Protein AF-A0AAW2RK53-F1 (afdb_monomer_lite)

Structure (mmCIF, N/CA/C/O backbone):
data_AF-A0AAW2RK53-F1
#
_entry.id   AF-A0AAW2RK53-F1
#
loop_
_atom_site.group_PDB
_atom_site.id
_atom_site.type_symbol
_atom_site.label_atom_id
_atom_site.label_alt_id
_atom_site.label_comp_id
_atom_site.label_asym_id
_atom_site.label_entity_id
_atom_site.label_seq_id
_atom_site.pdbx_PDB_ins_code
_atom_site.Cartn_x
_atom_site.Cartn_y
_atom_site.Cartn_z
_atom_site.occupancy
_atom_site.B_iso_or_equiv
_atom_site.auth_seq_id
_atom_site.auth_comp_id
_atom_site.auth_asym_id
_atom_site.auth_atom_id
_atom_site.pdbx_PDB_model_num
ATOM 1 N N . GLY A 1 1 ? -61.671 26.291 13.155 1.00 42.09 1 GLY A N 1
ATOM 2 C CA . GLY A 1 1 ? -61.141 26.138 14.524 1.00 42.09 1 GLY A CA 1
ATOM 3 C C . GLY A 1 1 ? -59.633 26.068 14.452 1.00 42.09 1 GLY A C 1
ATOM 4 O O . GLY A 1 1 ? -59.129 25.212 13.744 1.00 42.09 1 GLY A O 1
ATOM 5 N N . TRP A 1 2 ? -58.938 27.010 15.090 1.00 51.59 2 TRP A N 1
ATOM 6 C CA . TRP A 1 2 ? -57.507 27.310 14.901 1.00 51.59 2 TRP A CA 1
ATOM 7 C C . TRP A 1 2 ? -56.628 26.794 16.053 1.00 51.59 2 TRP A C 1
ATOM 9 O O . TRP A 1 2 ? -55.735 27.483 16.529 1.00 51.59 2 TRP A O 1
ATOM 19 N N . TRP A 1 3 ? -56.890 25.576 16.524 1.00 52.44 3 TRP A N 1
ATOM 20 C CA . TRP A 1 3 ? -56.077 24.939 17.563 1.00 52.44 3 TRP A CA 1
ATOM 21 C C . TRP A 1 3 ? -55.826 23.475 17.199 1.00 52.44 3 TRP A C 1
ATOM 23 O O . TRP A 1 3 ? -56.279 22.560 17.877 1.00 52.44 3 TRP A O 1
ATOM 33 N N . THR A 1 4 ? -55.123 23.231 16.091 1.00 60.47 4 THR A N 1
ATOM 34 C CA . THR A 1 4 ? -54.398 21.963 15.932 1.00 60.47 4 THR A CA 1
ATOM 35 C C . THR A 1 4 ? -53.127 22.082 16.767 1.00 60.47 4 THR A C 1
ATOM 37 O O . THR A 1 4 ? -52.341 22.996 16.501 1.00 60.47 4 THR A O 1
ATOM 40 N N . PRO A 1 5 ? -52.896 21.236 17.784 1.00 59.59 5 PR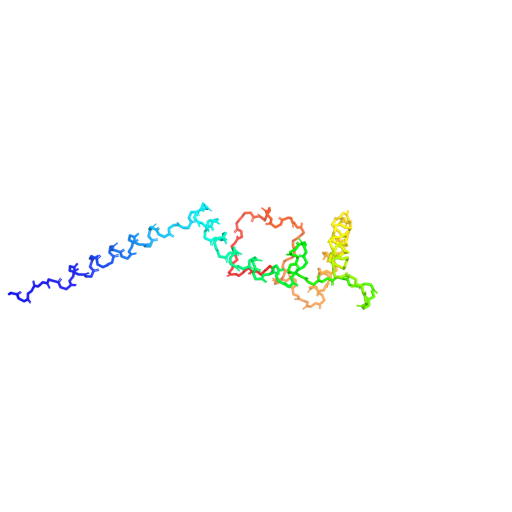O A N 1
ATOM 41 C CA . PRO A 1 5 ? -51.740 21.404 18.651 1.00 59.59 5 PRO A CA 1
ATOM 42 C C . PRO A 1 5 ? -50.466 21.277 17.810 1.00 59.59 5 PRO A C 1
ATOM 44 O O . PRO A 1 5 ? -50.245 20.244 17.181 1.00 59.59 5 PRO A O 1
ATOM 47 N N . LEU A 1 6 ? -49.607 22.299 17.828 1.00 54.66 6 LEU A N 1
ATOM 48 C CA . LEU A 1 6 ? -48.254 22.307 17.234 1.00 54.66 6 LEU A CA 1
ATOM 49 C C . LEU A 1 6 ? -47.388 21.097 17.657 1.00 54.66 6 LEU A C 1
ATOM 51 O O . LEU A 1 6 ? -46.389 20.762 17.021 1.00 54.66 6 LEU A O 1
ATOM 55 N N . LEU A 1 7 ? -47.792 20.408 18.724 1.00 53.62 7 LEU A N 1
ATOM 56 C CA . LEU A 1 7 ? -47.165 19.192 19.228 1.00 53.62 7 LEU A CA 1
ATOM 57 C C . LEU A 1 7 ? -47.516 17.943 18.395 1.00 53.62 7 LEU A C 1
ATOM 59 O O . LEU A 1 7 ? -46.714 17.020 18.312 1.00 53.62 7 LEU A O 1
ATOM 63 N N . TYR A 1 8 ? -48.669 17.906 17.718 1.00 52.47 8 TYR A N 1
ATOM 64 C CA . TYR A 1 8 ? -49.082 16.735 16.930 1.00 52.47 8 TYR A CA 1
ATOM 65 C C . TYR A 1 8 ? -48.273 16.586 15.636 1.00 52.47 8 TYR A C 1
ATOM 67 O O . TYR A 1 8 ? -47.880 15.481 15.264 1.00 52.47 8 TYR A O 1
ATOM 75 N N . THR A 1 9 ? -47.979 17.697 14.957 1.00 56.06 9 THR A N 1
ATOM 76 C CA . THR A 1 9 ? -47.199 17.685 13.710 1.00 56.06 9 THR A CA 1
ATOM 77 C C . THR A 1 9 ? -45.725 17.374 13.961 1.00 56.06 9 THR A C 1
ATOM 79 O O . THR A 1 9 ? -45.110 16.652 13.177 1.00 56.06 9 THR A O 1
ATOM 82 N N . SER A 1 10 ? -45.166 17.856 15.072 1.00 58.19 10 SER A N 1
ATOM 83 C CA . SER A 1 10 ? -43.768 17.624 15.450 1.00 58.19 10 SER A CA 1
ATOM 84 C C . SER A 1 10 ? -43.514 16.189 15.920 1.00 58.19 10 SER A C 1
ATOM 86 O O . SER A 1 10 ? -42.505 15.602 15.531 1.00 58.19 10 SER A O 1
ATOM 88 N N . ILE A 1 11 ? -44.445 15.576 16.659 1.00 63.97 11 ILE A N 1
ATOM 89 C CA . ILE A 1 11 ? -44.349 14.159 17.050 1.00 63.97 11 ILE A CA 1
ATOM 90 C C . ILE A 1 11 ? -44.450 13.249 15.821 1.00 63.97 11 ILE A C 1
ATOM 92 O O . ILE A 1 11 ? -43.613 12.365 15.653 1.00 63.97 11 ILE A O 1
ATOM 96 N N . LEU A 1 12 ? -45.408 13.490 14.918 1.00 68.50 12 LEU A N 1
ATOM 97 C CA . LEU A 1 12 ? -45.540 12.707 13.682 1.00 68.50 12 LEU A CA 1
ATOM 98 C C . LEU A 1 12 ? -44.313 12.849 12.774 1.00 68.50 12 LEU A C 1
ATOM 100 O O . LEU A 1 12 ? -43.841 11.858 12.215 1.00 68.50 12 LEU A O 1
ATOM 104 N N . ALA A 1 13 ? -43.765 14.061 12.648 1.00 67.56 13 ALA A N 1
ATOM 105 C CA . ALA A 1 13 ? -42.529 14.286 11.910 1.00 67.56 13 ALA A CA 1
ATOM 106 C C . ALA A 1 13 ? -41.351 13.544 12.559 1.00 67.56 13 ALA A C 1
ATOM 108 O O . ALA A 1 13 ? -40.639 12.821 11.865 1.00 67.56 13 ALA A O 1
ATOM 109 N N . SER A 1 14 ? -41.183 13.653 13.878 1.00 67.31 14 SER A N 1
ATOM 110 C CA . SER A 1 14 ? -40.116 12.980 14.627 1.00 67.31 14 SER A CA 1
ATOM 111 C C . SER A 1 14 ? -40.198 11.459 14.487 1.00 67.31 14 SER A C 1
ATOM 113 O O . SER A 1 14 ? -39.228 10.832 14.077 1.00 67.31 14 SER A O 1
ATOM 115 N N . VAL A 1 15 ? -41.383 10.868 14.669 1.00 78.50 15 VAL A N 1
ATOM 116 C CA . VAL A 1 15 ? -41.623 9.428 14.472 1.00 78.50 15 VAL A CA 1
ATOM 117 C C . VAL A 1 15 ? -41.320 9.006 13.033 1.00 78.50 15 VAL A C 1
ATOM 119 O O . VAL A 1 15 ? -40.663 7.989 12.820 1.00 78.50 15 VAL A O 1
ATOM 122 N N . LYS A 1 16 ? -41.717 9.803 12.032 1.00 77.50 16 LYS A N 1
ATOM 123 C CA . LYS A 1 16 ? -41.400 9.540 10.620 1.00 77.50 16 LYS A CA 1
ATOM 124 C C . LYS A 1 16 ? -39.890 9.580 10.352 1.00 77.50 16 LYS A C 1
ATOM 126 O O . LYS A 1 16 ? -39.382 8.725 9.629 1.00 77.50 16 LYS A O 1
ATOM 131 N N . TYR A 1 17 ? -39.165 10.541 10.927 1.00 66.00 17 TYR A N 1
ATOM 132 C CA . TYR A 1 17 ? -37.709 10.652 10.792 1.00 66.00 17 TYR A CA 1
ATOM 133 C C . TYR A 1 17 ? -36.968 9.547 11.552 1.00 66.00 17 TYR A C 1
ATOM 135 O O . TYR A 1 17 ? -36.040 8.965 10.996 1.00 66.00 17 TYR A O 1
ATOM 143 N N . SER A 1 18 ? -37.406 9.194 12.761 1.00 70.38 18 SER A N 1
ATOM 144 C CA . SER A 1 18 ? -36.866 8.080 13.544 1.00 70.38 18 SER A CA 1
ATOM 145 C C . SER A 1 18 ? -37.092 6.743 12.843 1.00 70.38 18 SER A C 1
ATOM 147 O O . SER A 1 18 ? -36.147 5.974 12.701 1.00 70.38 18 SER A O 1
ATOM 149 N N . LEU A 1 19 ? -38.290 6.488 12.307 1.00 73.81 19 LEU A N 1
ATOM 150 C CA . LEU A 1 19 ? -38.576 5.293 11.505 1.00 73.81 19 LEU A CA 1
ATOM 151 C C . LEU A 1 19 ? -37.728 5.253 10.232 1.00 73.81 19 LEU A C 1
ATOM 153 O O . LEU A 1 19 ? -37.136 4.223 9.935 1.00 73.81 19 LEU A O 1
ATOM 157 N N . LYS A 1 20 ? -37.589 6.374 9.513 1.00 66.69 20 LYS A N 1
ATOM 158 C CA . LYS A 1 20 ? -36.698 6.475 8.344 1.00 66.69 20 LYS A CA 1
ATOM 159 C C . LYS A 1 20 ? -35.232 6.212 8.709 1.00 66.69 20 LYS A C 1
ATOM 161 O O . LYS A 1 20 ? -34.502 5.633 7.911 1.00 66.69 20 LYS A O 1
ATOM 166 N N . HIS A 1 21 ? -34.797 6.631 9.896 1.00 64.19 21 HIS A N 1
ATOM 167 C CA . HIS A 1 21 ? -33.445 6.392 10.397 1.00 64.19 21 HIS A CA 1
ATOM 168 C C . HIS A 1 21 ? -33.232 4.929 10.815 1.00 64.19 21 HIS A C 1
ATOM 170 O O . HIS A 1 21 ? -32.162 4.377 10.581 1.00 64.19 21 HIS A O 1
ATOM 176 N N . ILE A 1 22 ? -34.256 4.281 11.379 1.00 64.88 22 ILE A N 1
ATOM 177 C CA . ILE A 1 22 ? -34.243 2.853 11.735 1.00 64.88 22 ILE A CA 1
ATOM 178 C C . ILE A 1 22 ? -34.311 1.975 10.474 1.00 64.88 22 ILE A C 1
ATOM 180 O O . ILE A 1 22 ? -33.648 0.946 10.410 1.00 64.88 22 ILE A O 1
ATOM 184 N N . LEU A 1 23 ? -35.039 2.409 9.441 1.00 61.62 23 LEU A N 1
ATOM 185 C CA . LEU A 1 23 ? -35.133 1.754 8.127 1.00 61.62 23 LEU A CA 1
ATOM 186 C C . LEU A 1 23 ? -33.889 1.968 7.245 1.00 61.62 23 LEU A C 1
ATOM 188 O O . LEU A 1 23 ? -33.752 1.319 6.215 1.00 61.62 23 LEU A O 1
ATOM 192 N N . ARG A 1 24 ? -32.957 2.841 7.650 1.00 60.53 24 ARG A N 1
ATOM 193 C CA . ARG A 1 24 ? -31.638 3.037 7.017 1.00 60.53 24 ARG A CA 1
ATOM 194 C C . ARG A 1 24 ? -30.579 2.073 7.560 1.00 60.53 24 ARG A C 1
ATOM 196 O O . ARG A 1 24 ? -29.402 2.420 7.653 1.00 60.53 24 ARG A O 1
ATOM 203 N N . GLN A 1 25 ? -30.969 0.860 7.937 1.00 57.91 25 GLN A N 1
ATOM 204 C CA . GLN A 1 25 ? -29.984 -0.163 8.267 1.00 57.91 25 GLN A CA 1
ATOM 205 C C . GLN A 1 25 ? -29.240 -0.560 6.996 1.00 57.91 25 GLN A C 1
ATOM 207 O O . GLN A 1 25 ? -29.814 -1.118 6.066 1.00 57.91 25 GLN A O 1
ATOM 212 N N . ASN A 1 26 ? -27.945 -0.254 6.963 1.00 57.94 26 ASN A N 1
ATOM 213 C CA . ASN A 1 26 ? -27.055 -0.641 5.880 1.00 57.94 26 ASN A CA 1
ATOM 214 C C . ASN A 1 26 ? -26.734 -2.134 6.044 1.00 57.94 26 ASN A C 1
ATOM 216 O O . ASN A 1 26 ? -25.701 -2.517 6.590 1.00 57.94 26 ASN A O 1
ATOM 220 N N . THR A 1 27 ? -27.697 -2.986 5.690 1.00 73.75 27 THR A N 1
ATOM 221 C CA . THR A 1 27 ? -27.515 -4.440 5.738 1.00 73.75 27 THR A CA 1
ATOM 222 C C . THR A 1 27 ? -26.377 -4.831 4.797 1.00 73.75 27 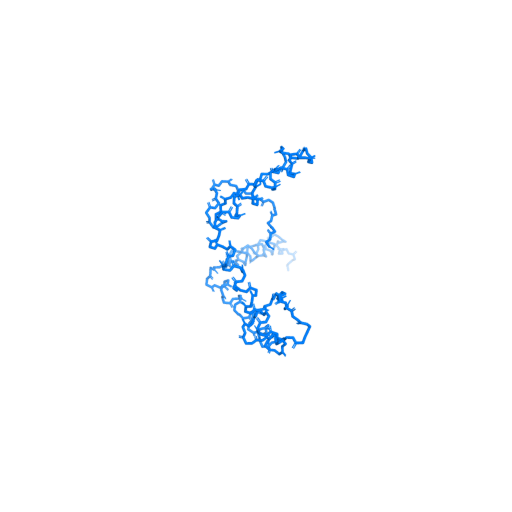THR A C 1
ATOM 224 O O . THR A 1 27 ? -26.176 -4.187 3.772 1.00 73.75 27 THR A O 1
ATOM 227 N N . LEU A 1 28 ? -25.617 -5.886 5.111 1.00 70.62 28 LEU A N 1
ATOM 228 C CA . LEU A 1 28 ? -24.479 -6.306 4.276 1.00 70.62 28 LEU A CA 1
ATOM 229 C C . LEU A 1 28 ? -24.879 -6.565 2.816 1.00 70.62 28 LEU A C 1
ATOM 231 O O . LEU A 1 28 ? -24.105 -6.278 1.907 1.00 70.62 28 LEU A O 1
ATOM 235 N N . THR A 1 29 ? -26.085 -7.086 2.592 1.00 74.69 29 THR A N 1
ATOM 236 C CA . THR A 1 29 ? -26.635 -7.334 1.256 1.00 74.69 29 THR A CA 1
ATOM 237 C C . THR A 1 29 ? -26.901 -6.027 0.513 1.00 74.69 29 THR A C 1
ATOM 239 O O . THR A 1 29 ? -26.475 -5.877 -0.626 1.00 74.69 29 THR A O 1
ATOM 242 N N . GLN A 1 30 ? -27.525 -5.048 1.172 1.00 72.44 30 GLN A N 1
ATOM 243 C CA . GLN A 1 30 ? -27.838 -3.751 0.570 1.00 72.44 30 GLN A CA 1
ATOM 244 C C . GLN A 1 30 ? -26.592 -2.874 0.404 1.00 72.44 30 GLN A C 1
ATOM 246 O O . GLN A 1 30 ? -26.463 -2.176 -0.593 1.00 72.44 30 GLN A O 1
ATOM 251 N N . ALA A 1 31 ? -25.629 -2.972 1.322 1.00 70.62 31 ALA A N 1
ATOM 252 C CA . ALA A 1 31 ? -24.313 -2.365 1.180 1.00 70.62 31 ALA A CA 1
ATOM 253 C C . ALA A 1 31 ? -23.567 -2.951 -0.026 1.00 70.62 31 ALA A C 1
ATOM 255 O O . ALA A 1 31 ? -23.038 -2.189 -0.824 1.00 70.62 31 ALA A O 1
ATOM 256 N N . ARG A 1 32 ? -23.575 -4.282 -0.208 1.00 70.25 32 ARG A N 1
ATOM 257 C CA . ARG A 1 32 ? -22.995 -4.943 -1.392 1.00 70.25 32 ARG A CA 1
ATOM 258 C C . ARG A 1 32 ? -23.633 -4.474 -2.695 1.00 70.25 32 ARG A C 1
ATOM 260 O O . ARG A 1 32 ? -22.905 -4.207 -3.640 1.00 70.25 32 ARG A O 1
ATOM 267 N N . GLN A 1 33 ? -24.956 -4.365 -2.721 1.00 68.31 33 GLN A N 1
ATOM 268 C CA . GLN A 1 33 ? -25.713 -3.975 -3.911 1.00 68.31 33 GLN A CA 1
ATOM 269 C C . GLN A 1 33 ? -25.525 -2.485 -4.249 1.00 68.31 33 GLN A C 1
ATOM 271 O O . GLN A 1 33 ? -25.268 -2.137 -5.394 1.00 68.31 33 GLN A O 1
ATOM 276 N N . ASN A 1 34 ? -25.514 -1.610 -3.237 1.00 68.06 34 ASN A N 1
ATOM 277 C CA . ASN A 1 34 ? -25.173 -0.193 -3.407 1.00 68.06 34 ASN A CA 1
ATOM 278 C C . ASN A 1 34 ? -23.718 0.004 -3.868 1.00 68.06 34 ASN A C 1
ATOM 280 O O . ASN A 1 34 ? -23.436 0.900 -4.657 1.00 68.06 34 ASN A O 1
ATOM 284 N N . ILE A 1 35 ? -22.787 -0.814 -3.360 1.00 64.44 35 ILE A N 1
ATOM 285 C CA . ILE A 1 35 ? -21.383 -0.825 -3.786 1.00 64.44 35 ILE A CA 1
ATOM 286 C C . ILE A 1 35 ? -21.299 -1.260 -5.254 1.00 64.44 35 ILE A C 1
ATOM 288 O O . ILE A 1 35 ? -20.693 -0.542 -6.040 1.00 64.44 35 ILE A O 1
ATOM 292 N N . SER A 1 36 ? -21.934 -2.368 -5.654 1.00 66.75 36 SER A N 1
ATOM 293 C CA . SER A 1 36 ? -21.862 -2.843 -7.044 1.00 66.75 36 SER A CA 1
ATOM 294 C C . SER A 1 36 ? -22.432 -1.830 -8.035 1.00 66.75 36 SER A C 1
ATOM 296 O O . SER A 1 36 ? -21.747 -1.485 -8.986 1.00 66.75 36 SER A O 1
ATOM 298 N N . GLU A 1 37 ? -23.612 -1.261 -7.768 1.00 61.41 37 GLU A N 1
ATOM 299 C CA . GLU A 1 37 ? -24.229 -0.271 -8.665 1.00 61.41 37 GLU A CA 1
ATOM 300 C C . GLU A 1 37 ? -23.393 1.016 -8.795 1.00 61.41 37 GLU A C 1
ATOM 302 O O . GLU A 1 37 ? -23.327 1.615 -9.868 1.00 61.41 37 GLU A O 1
ATOM 307 N N . HIS A 1 38 ? -22.718 1.442 -7.721 1.00 59.59 38 HIS A N 1
ATOM 308 C CA . HIS A 1 38 ? -21.839 2.613 -7.762 1.00 59.59 38 HIS A CA 1
ATOM 309 C C . HIS A 1 38 ? -20.539 2.347 -8.534 1.00 59.59 38 HIS A C 1
ATOM 311 O O . HIS A 1 38 ? -20.008 3.257 -9.174 1.00 59.59 38 HIS A O 1
ATOM 317 N N . TYR A 1 39 ? -20.036 1.109 -8.500 1.00 57.91 39 TYR A N 1
ATOM 318 C CA . TYR A 1 39 ? -18.827 0.732 -9.224 1.00 57.91 39 TYR A CA 1
ATOM 319 C C . TYR A 1 39 ? -19.087 0.275 -10.663 1.00 57.91 39 TYR A C 1
ATOM 321 O O . TYR A 1 39 ? -18.169 0.390 -11.468 1.00 57.91 39 TYR A O 1
ATOM 329 N N . ASP A 1 40 ? -20.292 -0.162 -11.030 1.00 61.00 40 ASP A N 1
ATOM 330 C CA . ASP A 1 40 ? -20.595 -0.605 -12.400 1.00 61.00 40 ASP A CA 1
ATOM 331 C C . ASP A 1 40 ? -20.412 0.531 -13.421 1.00 61.00 40 ASP A C 1
ATOM 333 O O . ASP A 1 40 ? -19.658 0.374 -14.381 1.00 61.00 40 ASP A O 1
ATOM 337 N N . LEU A 1 41 ? -20.963 1.725 -13.153 1.00 61.12 41 LEU A N 1
ATOM 338 C CA . LEU A 1 41 ? -20.710 2.921 -13.978 1.00 61.12 41 LEU A CA 1
ATOM 339 C C . LEU A 1 41 ? -19.223 3.316 -13.978 1.00 61.12 41 LEU A C 1
ATOM 341 O O . LEU A 1 41 ? -18.689 3.817 -14.967 1.00 61.12 41 LEU A O 1
ATOM 345 N N . SER A 1 42 ? -18.541 3.095 -12.855 1.00 67.94 42 SER A N 1
ATOM 346 C CA . SER A 1 42 ? -17.121 3.408 -12.731 1.00 67.94 42 SER A CA 1
ATOM 347 C C . SER A 1 42 ? -16.247 2.436 -13.531 1.00 67.94 42 SER A C 1
ATOM 349 O O . SER A 1 42 ? -15.273 2.864 -14.133 1.00 67.94 42 SER A O 1
ATOM 351 N N . ASN A 1 43 ? -16.604 1.151 -13.605 1.00 74.25 43 ASN A N 1
ATOM 352 C CA . ASN A 1 43 ? -15.821 0.116 -14.275 1.00 74.25 43 ASN A CA 1
ATOM 353 C C . ASN A 1 43 ? -15.818 0.301 -15.790 1.00 74.25 43 ASN A C 1
ATOM 355 O O . ASN A 1 43 ? -14.763 0.161 -16.403 1.00 74.25 43 ASN A O 1
ATOM 359 N N . GLU A 1 44 ? -16.957 0.668 -16.385 1.00 78.69 44 GLU A N 1
ATOM 360 C CA . GLU A 1 44 ? -17.005 1.023 -17.807 1.00 78.69 44 GLU A CA 1
ATOM 361 C C . GLU A 1 44 ? -16.070 2.199 -18.102 1.00 78.69 44 GLU A C 1
ATOM 363 O O . GLU A 1 44 ? -15.249 2.121 -19.014 1.00 78.69 44 GLU A O 1
ATOM 368 N N . LEU A 1 45 ? -16.107 3.244 -17.271 1.00 82.81 45 LEU A N 1
ATOM 369 C CA . LEU A 1 45 ? -15.194 4.379 -17.383 1.00 82.81 45 LEU A CA 1
ATOM 370 C C . LEU A 1 45 ? -13.722 3.957 -17.225 1.00 82.81 45 LEU A C 1
ATOM 372 O O . LEU A 1 45 ? -12.888 4.342 -18.041 1.00 82.81 45 LEU A O 1
ATOM 376 N N . PHE A 1 46 ? -13.397 3.170 -16.197 1.00 81.25 46 PHE A N 1
ATOM 377 C CA . PHE A 1 46 ? -12.037 2.703 -15.921 1.00 81.25 46 PHE A CA 1
ATOM 378 C C . PHE A 1 46 ? -11.494 1.819 -17.048 1.00 81.25 46 PHE A C 1
ATOM 380 O O . PHE A 1 46 ? -10.323 1.936 -17.400 1.00 81.25 46 PHE A O 1
ATOM 387 N N . SER A 1 47 ? -12.340 0.999 -17.674 1.00 84.62 47 SER A N 1
ATOM 388 C CA . SER A 1 47 ? -11.945 0.123 -18.783 1.00 84.62 47 SER A CA 1
ATOM 389 C C . SER A 1 47 ? -11.469 0.875 -20.032 1.00 84.62 47 SER A C 1
ATOM 391 O O . SER A 1 47 ? -10.752 0.309 -20.851 1.00 84.62 47 SER A O 1
ATOM 393 N N . LEU A 1 48 ? -11.817 2.161 -20.172 1.00 86.88 48 LEU A N 1
ATOM 394 C CA . LEU A 1 48 ? -11.367 2.992 -21.292 1.00 86.88 48 LEU A CA 1
ATOM 395 C C . LEU A 1 48 ? -9.877 3.350 -21.216 1.00 86.88 48 LEU A C 1
ATOM 397 O O . LEU A 1 48 ? -9.289 3.703 -22.237 1.00 86.88 48 LEU A O 1
ATOM 401 N N . PHE A 1 49 ? -9.277 3.320 -20.023 1.00 83.06 49 PHE A N 1
ATOM 402 C CA . PHE A 1 49 ? -7.899 3.780 -19.813 1.00 83.06 49 PHE A CA 1
ATOM 403 C C . PHE A 1 49 ? -7.035 2.865 -18.940 1.00 83.06 49 PHE A C 1
ATOM 405 O O . PHE A 1 49 ? -5.820 3.058 -18.887 1.00 83.06 49 PHE A O 1
ATOM 412 N N . LEU A 1 50 ? -7.622 1.888 -18.251 1.00 84.25 50 LEU A N 1
ATOM 413 C CA . LEU A 1 50 ? -6.884 0.811 -17.599 1.00 84.25 50 LEU A CA 1
ATOM 414 C C . LEU A 1 50 ? -6.676 -0.351 -18.569 1.00 84.25 50 LEU A C 1
ATOM 416 O O . LEU A 1 50 ? -7.422 -0.535 -19.528 1.00 84.25 50 LEU A O 1
ATOM 420 N N . ASP A 1 51 ? -5.641 -1.145 -18.315 1.00 83.88 51 ASP A N 1
ATOM 421 C CA . ASP A 1 51 ? -5.432 -2.396 -19.030 1.00 83.88 51 ASP A CA 1
ATOM 422 C C . ASP A 1 51 ? -6.424 -3.477 -18.565 1.00 83.88 51 ASP A C 1
ATOM 424 O O . ASP A 1 51 ? -7.156 -3.305 -17.592 1.00 83.88 51 ASP A O 1
ATOM 428 N N . GLU A 1 52 ? -6.400 -4.639 -19.223 1.00 83.12 52 GLU A N 1
ATOM 429 C CA . GLU A 1 52 ? -7.265 -5.788 -18.908 1.00 83.12 52 GLU A CA 1
ATOM 430 C C . GLU A 1 52 ? -7.214 -6.231 -17.436 1.00 83.12 52 GLU A C 1
ATOM 432 O O . GLU A 1 52 ? -8.152 -6.861 -16.951 1.00 83.12 52 GLU A O 1
ATOM 437 N N . THR A 1 53 ? -6.128 -5.934 -16.710 1.00 81.12 53 THR A N 1
ATOM 438 C CA . THR A 1 53 ? -6.031 -6.271 -15.283 1.00 81.12 53 THR A CA 1
ATOM 439 C C . THR A 1 53 ? -6.896 -5.379 -14.390 1.00 81.12 53 THR A C 1
ATOM 441 O O . THR A 1 53 ? -7.056 -5.695 -13.212 1.00 81.12 53 THR A O 1
ATOM 444 N N . MET A 1 54 ? -7.442 -4.273 -14.919 1.00 83.94 54 MET A N 1
ATOM 445 C CA . MET A 1 54 ? -8.195 -3.252 -14.178 1.00 83.94 54 MET A CA 1
ATOM 446 C C . MET A 1 54 ? -7.429 -2.722 -12.954 1.00 83.94 54 MET A C 1
ATOM 448 O O . MET A 1 54 ? -8.015 -2.305 -11.951 1.00 83.94 54 MET A O 1
ATOM 452 N N . THR A 1 55 ? -6.092 -2.736 -13.013 1.00 81.88 55 THR A N 1
ATOM 453 C CA . THR A 1 55 ? -5.246 -2.333 -11.888 1.00 81.88 55 THR A CA 1
ATOM 454 C C . THR A 1 55 ? -5.211 -0.814 -11.782 1.00 81.88 55 THR A C 1
ATOM 456 O O . THR A 1 55 ? -4.403 -0.140 -12.423 1.00 81.88 55 THR A O 1
ATOM 459 N N . TYR A 1 56 ? -6.052 -0.257 -10.911 1.00 85.88 56 TYR A N 1
ATOM 460 C CA . TYR A 1 56 ? -6.053 1.176 -10.617 1.00 85.88 56 TYR A CA 1
ATOM 461 C C . TYR A 1 56 ? -4.966 1.553 -9.599 1.00 85.88 56 TYR A C 1
ATOM 463 O O . TYR A 1 56 ? -5.219 1.926 -8.454 1.00 85.88 56 TYR A O 1
ATOM 471 N N . SER A 1 57 ? -3.709 1.381 -10.000 1.00 85.56 57 SER A N 1
ATOM 472 C CA . SER A 1 57 ? -2.540 1.733 -9.199 1.00 85.56 57 SER A CA 1
ATOM 473 C C . SER A 1 57 ? -1.317 1.947 -10.093 1.00 85.56 57 SER A C 1
ATOM 475 O O . SER A 1 57 ? -1.326 1.573 -11.264 1.0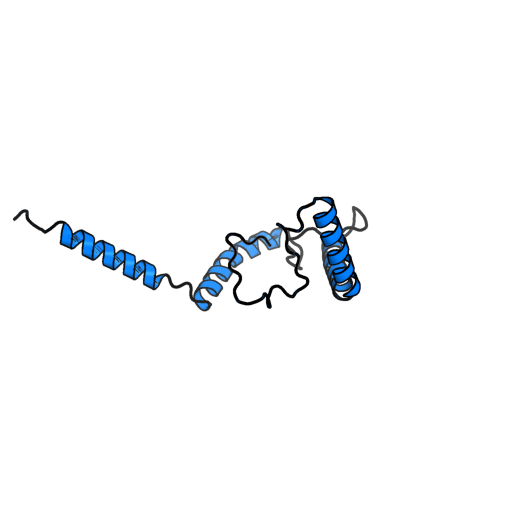0 85.56 57 SER A O 1
ATOM 477 N N . CYS A 1 58 ? -0.245 2.531 -9.549 1.00 89.12 58 CYS A N 1
ATOM 478 C CA . CYS A 1 58 ? 0.989 2.754 -10.308 1.00 89.12 58 CYS A CA 1
ATOM 479 C C . CYS A 1 58 ? 1.578 1.435 -10.832 1.00 89.12 58 CYS A C 1
ATOM 481 O O . CYS A 1 58 ? 1.601 0.454 -10.092 1.00 89.12 58 CYS A O 1
ATOM 483 N N . ALA A 1 59 ? 2.092 1.420 -12.059 1.00 90.56 59 ALA A N 1
ATOM 484 C CA . ALA A 1 59 ? 2.863 0.302 -12.598 1.00 90.56 59 ALA A CA 1
ATOM 485 C C . ALA A 1 59 ? 4.358 0.452 -12.252 1.00 90.56 59 ALA A C 1
ATOM 487 O O . ALA A 1 59 ? 4.813 1.540 -11.891 1.00 90.56 59 ALA A O 1
ATOM 488 N N . ILE A 1 60 ? 5.140 -0.627 -12.363 1.00 93.12 60 ILE A N 1
ATOM 489 C CA . ILE A 1 60 ? 6.605 -0.577 -12.208 1.00 93.12 60 ILE A CA 1
ATOM 490 C C . ILE A 1 60 ? 7.222 -0.833 -13.578 1.00 93.12 60 ILE A C 1
ATOM 492 O O . ILE A 1 60 ? 7.170 -1.968 -14.035 1.00 93.12 60 ILE A O 1
ATOM 496 N N . PHE A 1 61 ? 7.819 0.178 -14.212 1.00 93.88 61 PHE A N 1
ATOM 497 C CA . PHE A 1 61 ? 8.466 0.072 -15.528 1.00 93.88 61 PHE A CA 1
ATOM 498 C C . PHE A 1 61 ? 9.961 -0.249 -15.396 1.00 93.88 61 PHE A C 1
ATOM 500 O O . PHE A 1 61 ? 10.636 0.318 -14.539 1.00 93.88 61 PHE A O 1
ATOM 507 N N . GLN A 1 62 ? 10.489 -1.141 -16.241 1.00 93.50 62 GLN A N 1
ATOM 508 C CA . GLN A 1 62 ? 11.944 -1.356 -16.350 1.00 93.50 62 GLN A CA 1
ATOM 509 C C . GLN A 1 62 ? 12.585 -0.438 -17.390 1.00 93.50 62 GLN A C 1
ATOM 511 O O . GLN A 1 62 ? 13.719 -0.001 -17.212 1.00 93.50 62 GLN A O 1
ATOM 516 N N . THR A 1 63 ? 11.851 -0.139 -18.457 1.00 94.62 63 THR A N 1
ATOM 517 C CA . THR A 1 63 ? 12.254 0.778 -19.524 1.00 94.62 63 THR A CA 1
ATOM 518 C C . THR A 1 63 ? 11.085 1.706 -19.861 1.00 94.62 63 THR A C 1
ATOM 520 O O . THR A 1 63 ? 9.938 1.287 -19.692 1.00 94.62 63 THR A O 1
ATOM 523 N N . PRO A 1 64 ? 11.336 2.934 -20.351 1.00 90.88 64 PRO A N 1
ATOM 524 C CA . PRO A 1 64 ? 10.270 3.882 -20.689 1.00 90.88 64 PRO A CA 1
ATOM 525 C C . PRO A 1 64 ? 9.280 3.362 -21.740 1.00 90.88 64 PRO A C 1
ATOM 527 O O . PRO A 1 64 ? 8.090 3.625 -21.629 1.00 90.88 64 PRO A O 1
ATOM 530 N N . ASP A 1 65 ? 9.761 2.580 -22.710 1.00 92.81 65 ASP A N 1
ATOM 531 C CA . ASP A 1 65 ? 8.961 2.092 -23.847 1.00 92.81 65 ASP A CA 1
ATOM 532 C C . ASP A 1 65 ? 8.303 0.726 -23.594 1.00 92.81 65 ASP A C 1
ATOM 534 O O . ASP A 1 65 ? 7.937 0.004 -24.521 1.00 92.81 65 ASP A O 1
ATOM 538 N N . GLU A 1 66 ? 8.219 0.305 -22.334 1.00 94.25 66 GLU A N 1
ATOM 539 C CA . GLU A 1 66 ? 7.645 -0.989 -21.999 1.00 94.25 66 GLU A CA 1
ATOM 540 C C . GLU A 1 66 ? 6.113 -0.978 -22.002 1.00 94.25 66 GLU A C 1
ATOM 542 O O . GLU A 1 66 ? 5.476 -0.033 -21.543 1.00 94.25 66 GLU A O 1
ATOM 547 N N . ASP A 1 67 ? 5.530 -2.091 -22.451 1.00 92.69 67 ASP A N 1
ATOM 548 C CA . ASP A 1 67 ? 4.094 -2.338 -22.392 1.00 92.69 67 ASP A CA 1
ATOM 549 C C . ASP A 1 67 ? 3.519 -2.168 -20.970 1.00 92.69 67 ASP A C 1
ATOM 551 O O . ASP A 1 67 ? 4.025 -2.719 -19.983 1.00 92.69 67 ASP A O 1
ATOM 555 N N . PHE A 1 68 ? 2.418 -1.419 -20.874 1.00 89.81 68 PHE A N 1
ATOM 556 C CA . PHE A 1 68 ? 1.802 -1.051 -19.600 1.00 89.81 68 PHE A CA 1
ATOM 557 C C . PHE A 1 68 ? 1.296 -2.270 -18.819 1.00 89.81 68 PHE A C 1
ATOM 559 O O . PHE A 1 68 ? 1.536 -2.369 -17.613 1.00 89.81 68 PHE A O 1
ATOM 566 N N . LYS A 1 69 ? 0.676 -3.244 -19.499 1.00 90.00 69 LYS A N 1
ATOM 567 C CA . LYS A 1 69 ? 0.192 -4.487 -18.874 1.00 90.00 69 LYS A CA 1
ATOM 568 C C . LYS A 1 69 ? 1.354 -5.273 -18.274 1.00 90.00 69 LYS A C 1
ATOM 570 O O . LYS A 1 69 ? 1.282 -5.732 -17.132 1.00 90.00 69 LYS A O 1
ATOM 575 N N . LYS A 1 70 ? 2.477 -5.369 -18.988 1.00 92.38 70 LYS A N 1
ATOM 576 C CA . LYS A 1 70 ? 3.701 -5.991 -18.465 1.00 92.38 70 LYS A CA 1
ATOM 577 C C . LYS A 1 70 ? 4.249 -5.260 -17.231 1.00 92.38 70 LYS A C 1
ATOM 579 O O . LYS A 1 70 ? 4.654 -5.913 -16.265 1.00 92.38 70 LYS A O 1
ATOM 584 N N . ALA A 1 71 ? 4.218 -3.928 -17.217 1.00 93.31 71 ALA A N 1
ATOM 585 C CA . ALA A 1 71 ? 4.624 -3.129 -16.059 1.00 93.31 71 ALA A CA 1
ATOM 586 C C . ALA A 1 71 ? 3.694 -3.316 -14.839 1.00 93.31 71 ALA A C 1
ATOM 588 O O . ALA A 1 71 ? 4.173 -3.356 -13.698 1.00 93.31 71 ALA A O 1
ATOM 589 N N . GLN A 1 72 ? 2.384 -3.487 -15.055 1.00 91.31 72 GLN A N 1
ATOM 590 C CA . GLN A 1 72 ? 1.422 -3.814 -13.993 1.00 91.31 72 GLN A CA 1
ATOM 591 C C . GLN A 1 72 ? 1.654 -5.219 -13.426 1.00 91.31 72 GLN A C 1
ATOM 593 O O . GLN A 1 72 ? 1.763 -5.397 -12.210 1.00 91.31 72 GLN A O 1
ATOM 598 N N . LEU A 1 73 ? 1.840 -6.222 -14.289 1.00 91.19 73 LEU A N 1
ATOM 599 C CA . LEU A 1 73 ? 2.146 -7.590 -13.860 1.00 91.19 73 LEU A CA 1
ATOM 600 C C . LEU A 1 73 ? 3.444 -7.658 -13.050 1.00 91.19 73 LEU A C 1
ATOM 602 O O . LEU A 1 73 ? 3.505 -8.344 -12.028 1.00 91.19 73 LEU A O 1
ATOM 606 N N . ARG A 1 74 ? 4.472 -6.891 -13.434 1.00 93.88 74 ARG A N 1
ATOM 607 C CA . ARG A 1 74 ? 5.716 -6.799 -12.655 1.00 93.88 74 ARG A CA 1
ATOM 608 C C . ARG A 1 74 ? 5.469 -6.315 -11.234 1.00 93.88 74 ARG A C 1
ATOM 610 O O . ARG A 1 74 ? 6.075 -6.844 -10.300 1.00 93.88 74 ARG A O 1
ATOM 617 N N . LYS A 1 75 ? 4.605 -5.316 -11.050 1.00 91.06 75 LYS A N 1
ATOM 618 C CA . LYS A 1 75 ? 4.240 -4.858 -9.709 1.00 91.06 75 LYS A CA 1
ATOM 619 C C . LYS A 1 75 ? 3.623 -5.986 -8.895 1.00 91.06 75 LYS A C 1
ATOM 621 O O . LYS A 1 75 ? 4.048 -6.193 -7.761 1.00 91.06 75 LYS A O 1
ATOM 626 N N . ILE A 1 76 ? 2.682 -6.726 -9.477 1.00 88.12 76 ILE A N 1
ATOM 627 C CA . ILE A 1 76 ? 2.033 -7.861 -8.812 1.00 88.12 76 ILE A CA 1
ATOM 628 C C . ILE A 1 76 ? 3.079 -8.903 -8.400 1.00 88.12 76 ILE A C 1
ATOM 630 O O . ILE A 1 76 ? 3.145 -9.259 -7.225 1.00 88.12 76 ILE A O 1
ATOM 634 N N . HIS A 1 77 ? 3.960 -9.317 -9.315 1.00 88.75 77 HIS A N 1
ATOM 635 C CA . HIS A 1 77 ? 5.048 -10.252 -9.004 1.00 88.75 77 HIS A CA 1
ATOM 636 C C . HIS A 1 77 ? 5.968 -9.730 -7.897 1.00 88.75 77 HIS A C 1
ATOM 638 O O . HIS A 1 77 ? 6.256 -10.446 -6.943 1.00 88.75 77 HIS A O 1
ATOM 644 N N . THR A 1 78 ? 6.348 -8.453 -7.952 1.00 87.38 78 THR A N 1
ATOM 645 C CA . THR A 1 78 ? 7.189 -7.825 -6.923 1.00 87.38 78 THR A CA 1
ATOM 646 C C . THR A 1 78 ? 6.515 -7.848 -5.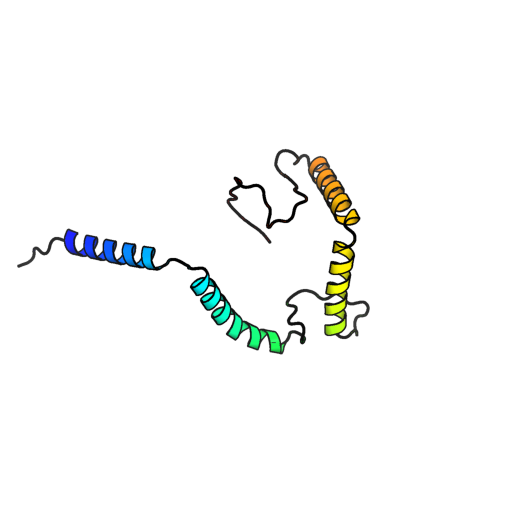550 1.00 87.38 78 THR A C 1
ATOM 648 O O . THR A 1 78 ? 7.184 -8.042 -4.535 1.00 87.38 78 THR A O 1
ATOM 651 N N . LEU A 1 79 ? 5.198 -7.628 -5.492 1.00 86.25 79 LEU A N 1
ATOM 652 C CA . LEU A 1 79 ? 4.429 -7.696 -4.249 1.00 86.25 79 LEU A CA 1
ATOM 653 C C . LEU A 1 79 ? 4.349 -9.130 -3.722 1.00 86.25 79 LEU A C 1
ATOM 655 O O . LEU A 1 79 ? 4.601 -9.341 -2.539 1.00 86.25 79 LEU A O 1
ATOM 659 N N . ILE A 1 80 ? 4.079 -10.107 -4.589 1.00 85.62 80 ILE A N 1
ATOM 660 C CA . ILE A 1 80 ? 4.067 -11.533 -4.232 1.00 85.62 80 ILE A CA 1
ATOM 661 C C . ILE A 1 80 ? 5.432 -11.953 -3.666 1.00 85.62 80 ILE A C 1
ATOM 663 O O . ILE A 1 80 ? 5.503 -12.519 -2.576 1.00 85.62 80 ILE A O 1
ATOM 667 N N . ASP A 1 81 ? 6.525 -11.586 -4.335 1.00 84.38 81 ASP A N 1
ATOM 668 C CA . ASP A 1 81 ? 7.889 -11.883 -3.887 1.00 84.38 81 ASP A CA 1
ATOM 669 C C . ASP A 1 81 ? 8.250 -11.179 -2.574 1.00 84.38 81 ASP A C 1
ATOM 671 O O . ASP A 1 81 ? 9.039 -11.690 -1.775 1.00 84.38 81 ASP A O 1
ATOM 675 N N . LYS A 1 82 ? 7.705 -9.982 -2.326 1.00 79.81 82 LYS A N 1
ATOM 676 C CA . LYS A 1 82 ? 7.853 -9.290 -1.036 1.00 79.81 82 LYS A CA 1
ATOM 677 C C . LYS A 1 82 ? 7.090 -10.008 0.076 1.00 79.81 82 LYS A C 1
ATOM 679 O O . LYS A 1 82 ? 7.640 -10.162 1.161 1.00 79.81 82 LYS A O 1
ATOM 684 N N . ILE A 1 83 ? 5.870 -10.470 -0.195 1.00 77.25 83 ILE A N 1
ATOM 685 C CA . ILE A 1 83 ? 5.029 -11.177 0.780 1.00 77.25 83 ILE A CA 1
ATOM 686 C C . ILE A 1 83 ? 5.647 -12.530 1.150 1.00 77.25 83 ILE A C 1
ATOM 688 O O . ILE A 1 83 ? 5.768 -12.838 2.333 1.00 77.25 83 ILE A O 1
ATOM 692 N N . HIS A 1 84 ? 6.102 -13.312 0.165 1.00 74.50 84 HIS A N 1
ATOM 693 C CA . HIS A 1 84 ? 6.752 -14.604 0.419 1.00 74.50 84 HIS A CA 1
ATOM 694 C C . HIS A 1 84 ? 8.044 -14.466 1.232 1.00 74.50 84 HIS A C 1
ATOM 696 O O . HIS A 1 84 ? 8.381 -15.339 2.033 1.00 74.50 84 HIS A O 1
ATOM 702 N N . ARG A 1 85 ? 8.748 -13.338 1.099 1.00 68.75 85 ARG A N 1
ATOM 703 C CA . ARG A 1 85 ? 9.873 -12.984 1.967 1.00 68.75 85 ARG A CA 1
ATOM 704 C C . ARG A 1 85 ? 9.361 -12.429 3.296 1.00 68.75 85 ARG A C 1
ATOM 706 O O . ARG A 1 85 ? 9.579 -11.261 3.615 1.00 68.75 85 ARG A O 1
ATOM 713 N N . HIS A 1 86 ? 8.761 -13.296 4.113 1.00 61.56 86 HIS A N 1
ATOM 714 C CA . HIS A 1 86 ? 8.359 -13.006 5.499 1.00 61.56 86 HIS A CA 1
ATOM 715 C C . HIS A 1 86 ? 9.489 -12.395 6.353 1.00 61.56 86 HIS A C 1
ATOM 717 O O . HIS A 1 86 ? 9.212 -11.674 7.311 1.00 61.56 86 HIS A O 1
ATOM 723 N N . HIS A 1 87 ? 10.756 -12.632 5.989 1.00 60.56 87 HIS A N 1
ATOM 724 C CA . HIS A 1 87 ? 11.925 -11.992 6.601 1.00 60.56 87 HIS A CA 1
ATOM 725 C C . HIS A 1 87 ? 11.874 -10.456 6.497 1.00 60.56 87 HIS A C 1
ATOM 727 O O . HIS A 1 87 ? 12.171 -9.753 7.460 1.00 60.56 87 HIS A O 1
ATOM 733 N N . SER A 1 88 ? 11.396 -9.934 5.362 1.00 69.19 88 SER A N 1
ATOM 734 C CA . SER A 1 88 ? 11.397 -8.495 5.077 1.00 69.19 88 SER A CA 1
ATOM 735 C C . SER A 1 88 ? 10.421 -7.694 5.941 1.00 69.19 88 SER A C 1
ATOM 737 O O . SER A 1 88 ? 10.672 -6.529 6.224 1.00 69.19 88 SER A O 1
ATOM 739 N N . LEU A 1 89 ? 9.330 -8.304 6.413 1.00 79.38 89 LEU A N 1
ATOM 740 C CA . LEU A 1 89 ? 8.347 -7.614 7.254 1.00 79.38 89 LEU A CA 1
ATOM 741 C C . LEU A 1 89 ? 8.865 -7.385 8.680 1.00 79.38 89 LEU A C 1
ATOM 743 O O . LEU A 1 89 ? 8.576 -6.353 9.281 1.00 79.38 89 LEU A O 1
ATOM 747 N N . ARG A 1 90 ? 9.663 -8.322 9.210 1.00 82.19 90 ARG A N 1
ATOM 748 C CA . ARG A 1 90 ? 10.331 -8.155 10.510 1.00 82.19 90 ARG A CA 1
ATOM 749 C C . ARG A 1 90 ? 11.411 -7.078 10.440 1.00 82.19 90 ARG A C 1
ATOM 751 O O . ARG A 1 90 ? 11.488 -6.249 11.338 1.00 82.19 90 ARG A O 1
ATOM 758 N N . GLU A 1 91 ? 12.184 -7.048 9.357 1.00 85.88 91 GLU A N 1
ATOM 759 C CA . GLU A 1 91 ? 13.173 -5.989 9.108 1.00 85.88 91 GLU A CA 1
ATOM 760 C C . GLU A 1 91 ? 12.510 -4.613 8.952 1.00 85.88 91 GLU A C 1
ATOM 762 O O . GLU A 1 91 ? 12.998 -3.627 9.498 1.00 85.88 91 GLU A O 1
ATOM 767 N N . GLN A 1 92 ? 11.371 -4.538 8.253 1.00 83.31 92 GLN A N 1
ATOM 768 C CA . GLN A 1 92 ? 10.589 -3.304 8.126 1.00 83.31 92 GLN A CA 1
ATOM 769 C C . GLN A 1 92 ? 10.054 -2.820 9.473 1.00 83.31 92 GLN A C 1
ATOM 771 O O . GLN A 1 92 ? 10.145 -1.625 9.754 1.00 83.31 92 GLN A O 1
ATOM 776 N N . LEU A 1 93 ? 9.537 -3.728 10.311 1.00 89.50 93 LEU A N 1
ATOM 777 C CA . LEU A 1 93 ? 9.120 -3.386 11.670 1.00 89.50 93 LEU A CA 1
ATOM 778 C C . LEU A 1 93 ? 10.304 -2.826 12.464 1.00 89.50 93 LEU A C 1
ATOM 780 O O . LEU A 1 93 ? 10.197 -1.732 13.005 1.00 89.50 93 LEU A O 1
ATOM 784 N N . GLN A 1 94 ? 11.443 -3.522 12.464 1.00 91.19 94 GLN A N 1
ATOM 785 C CA . GLN A 1 94 ? 12.631 -3.102 13.207 1.00 91.19 94 GLN A CA 1
ATOM 786 C C . GLN A 1 94 ? 13.156 -1.736 12.737 1.00 91.19 94 GLN A C 1
ATOM 788 O O . GLN A 1 94 ? 13.513 -0.885 13.552 1.00 91.19 94 GLN A O 1
ATOM 793 N N . TYR A 1 95 ? 13.172 -1.494 11.424 1.00 90.69 95 TYR A N 1
ATOM 794 C CA . TYR A 1 95 ? 13.538 -0.197 10.857 1.00 90.69 95 TYR A CA 1
ATOM 795 C C . TYR A 1 95 ? 12.570 0.912 11.293 1.00 90.69 95 TYR A C 1
ATOM 797 O O . TYR A 1 95 ? 13.002 2.001 11.678 1.00 90.69 95 TYR A O 1
ATOM 805 N N . ALA A 1 96 ? 11.263 0.644 11.257 1.00 91.69 96 ALA A N 1
ATOM 806 C CA . ALA A 1 96 ? 10.246 1.604 11.666 1.00 91.69 96 ALA A CA 1
ATOM 807 C C . ALA A 1 96 ? 10.311 1.903 13.175 1.00 91.69 96 ALA A C 1
ATOM 809 O O . ALA A 1 96 ? 10.271 3.070 13.559 1.00 91.69 96 ALA A O 1
ATOM 810 N N . GLU A 1 97 ? 10.494 0.888 14.023 1.00 95.00 97 GLU A N 1
ATOM 811 C CA . GLU A 1 97 ? 10.702 1.044 15.471 1.00 95.00 97 GLU A CA 1
ATOM 812 C C . GLU A 1 97 ? 11.925 1.915 15.769 1.00 95.00 97 GLU A C 1
ATOM 814 O O . GLU A 1 97 ? 11.857 2.840 16.581 1.00 95.00 97 GLU A O 1
ATOM 819 N N . GLN A 1 98 ? 13.031 1.675 15.059 1.00 94.94 98 GLN A N 1
ATOM 820 C CA . GLN A 1 98 ? 14.238 2.483 15.182 1.00 94.94 98 GLN A CA 1
ATOM 821 C C . GLN A 1 98 ? 13.974 3.948 14.806 1.00 94.94 98 GLN A C 1
ATOM 823 O O . GLN A 1 98 ? 14.389 4.848 15.533 1.00 94.94 98 GLN A O 1
ATOM 828 N N . LYS A 1 99 ? 13.232 4.209 13.723 1.00 96.00 99 LYS A N 1
ATOM 829 C CA . LYS A 1 99 ? 12.869 5.575 13.307 1.00 96.00 99 LYS A CA 1
ATOM 830 C C . LYS A 1 99 ? 11.963 6.282 14.310 1.00 96.00 99 LYS A C 1
ATOM 832 O O . LYS A 1 99 ? 12.172 7.459 14.592 1.00 96.00 99 LYS A O 1
ATOM 837 N N . VAL A 1 100 ? 10.991 5.569 14.875 1.00 96.31 100 VAL A N 1
ATOM 838 C CA . VAL A 1 100 ? 10.117 6.094 15.935 1.00 96.31 100 VAL A CA 1
ATOM 839 C C . VAL A 1 100 ? 10.935 6.468 17.172 1.00 96.31 100 VAL A C 1
ATOM 841 O O . VAL A 1 100 ? 10.725 7.540 17.740 1.00 96.31 100 VAL A O 1
ATOM 844 N N . LYS A 1 101 ? 11.905 5.629 17.554 1.00 96.06 101 LYS A N 1
ATOM 845 C CA . LYS A 1 101 ? 12.808 5.884 18.683 1.00 96.06 101 LYS A CA 1
ATOM 846 C C . LYS A 1 101 ? 13.747 7.063 18.429 1.00 96.06 101 LYS A C 1
ATOM 848 O O . LYS A 1 101 ? 13.916 7.898 19.309 1.00 96.06 101 LYS A O 1
ATOM 853 N N . GLU A 1 102 ? 14.332 7.159 17.235 1.00 96.06 102 GLU A N 1
ATOM 854 C CA . GLU A 1 102 ? 15.164 8.301 16.820 1.00 96.06 102 GLU A CA 1
ATOM 855 C C . GLU A 1 102 ? 14.389 9.624 16.868 1.00 96.06 102 GLU A C 1
ATOM 857 O O . GLU A 1 102 ? 14.953 10.655 17.224 1.00 96.06 102 GLU A O 1
ATOM 862 N N . ALA A 1 103 ? 13.091 9.589 16.558 1.00 96.44 103 ALA A N 1
ATOM 863 C CA . ALA A 1 103 ? 12.201 10.741 16.655 1.00 96.44 103 ALA A CA 1
ATOM 864 C C . ALA A 1 103 ? 11.681 11.015 18.083 1.00 96.44 103 ALA A C 1
ATOM 866 O O . ALA A 1 103 ? 11.018 12.029 18.295 1.00 96.44 103 ALA A O 1
ATOM 867 N N . GLY A 1 104 ? 11.941 10.131 19.056 1.00 96.81 104 GLY A N 1
ATOM 868 C CA . GLY A 1 104 ? 11.435 10.248 20.428 1.00 96.81 104 GLY A CA 1
ATOM 869 C C . GLY A 1 104 ? 9.918 10.057 20.562 1.00 96.81 104 GLY A C 1
ATOM 870 O O . GLY A 1 104 ? 9.318 10.563 21.507 1.00 96.81 104 GLY A O 1
ATOM 871 N N . LEU A 1 105 ? 9.279 9.368 19.610 1.00 97.31 105 LEU A N 1
ATOM 872 C CA . LEU A 1 105 ? 7.819 9.216 19.522 1.00 97.31 105 LEU A CA 1
ATOM 873 C C . LEU A 1 105 ? 7.312 7.850 20.008 1.00 97.31 105 LEU A C 1
ATOM 875 O O . LEU A 1 105 ? 6.159 7.499 19.755 1.00 97.31 105 LEU A O 1
ATOM 879 N N . GLN A 1 106 ? 8.145 7.074 20.706 1.00 95.56 106 GLN A N 1
ATOM 880 C CA . GLN A 1 106 ? 7.800 5.717 21.152 1.00 95.56 106 GLN A CA 1
ATOM 881 C C . GLN A 1 106 ? 6.553 5.648 22.050 1.00 95.56 106 GLN A C 1
ATOM 883 O O . GLN A 1 106 ? 5.872 4.629 22.056 1.00 95.56 106 GLN A O 1
ATOM 888 N N . ASP A 1 107 ? 6.219 6.734 22.754 1.00 96.06 107 ASP A N 1
ATOM 889 C CA . ASP A 1 107 ? 5.043 6.804 23.633 1.00 96.06 107 ASP A CA 1
ATOM 890 C C . ASP A 1 107 ? 3.753 7.197 22.884 1.00 96.06 107 ASP A C 1
ATOM 892 O O . ASP A 1 107 ? 2.661 7.142 23.448 1.00 96.06 107 ASP A O 1
ATOM 896 N N . GLN A 1 108 ? 3.865 7.604 21.613 1.00 95.06 108 GLN A N 1
ATOM 897 C CA . GLN A 1 108 ? 2.749 8.068 20.775 1.00 95.06 108 GLN A CA 1
ATOM 898 C C . GLN A 1 108 ? 2.467 7.153 19.575 1.00 95.06 108 GLN A C 1
ATOM 900 O O . GLN A 1 108 ? 1.368 7.192 19.024 1.00 95.06 108 GLN A O 1
ATOM 905 N N . ILE A 1 109 ? 3.442 6.344 19.147 1.00 94.56 109 ILE A N 1
ATOM 906 C CA . ILE A 1 109 ? 3.335 5.495 17.957 1.00 94.56 109 ILE A CA 1
ATOM 907 C C . ILE A 1 109 ? 3.495 4.028 18.353 1.00 94.56 109 ILE A C 1
ATOM 909 O O . ILE A 1 109 ? 4.573 3.593 18.749 1.00 94.56 109 ILE A O 1
ATOM 913 N N . GLN A 1 110 ? 2.427 3.250 18.169 1.00 91.56 110 GLN A N 1
ATOM 914 C CA . GLN A 1 110 ? 2.444 1.796 18.309 1.00 91.56 110 GLN A CA 1
ATOM 915 C C . GLN A 1 110 ? 2.474 1.136 16.928 1.00 91.56 110 GLN A C 1
ATOM 917 O O . GLN A 1 110 ? 1.589 1.362 16.102 1.00 91.56 110 GLN A O 1
ATOM 922 N N . LEU A 1 111 ? 3.473 0.287 16.693 1.00 92.38 111 LEU A N 1
ATOM 923 C CA . LEU A 1 111 ? 3.597 -0.513 15.476 1.00 92.38 111 LEU A CA 1
ATOM 924 C C . LEU A 1 111 ? 3.194 -1.961 15.775 1.00 92.38 111 LEU A C 1
ATOM 926 O O . LEU A 1 111 ? 3.623 -2.537 16.772 1.00 92.38 111 LEU A O 1
ATOM 930 N N . LEU A 1 112 ? 2.355 -2.552 14.921 1.00 89.31 112 LEU A N 1
ATOM 931 C CA . LEU A 1 112 ? 1.877 -3.928 15.066 1.00 89.31 112 LEU A CA 1
ATOM 932 C C . LEU A 1 112 ? 2.182 -4.720 13.797 1.00 89.31 112 LEU A C 1
ATOM 934 O O . LEU A 1 112 ? 1.652 -4.420 12.728 1.00 89.31 112 LEU A O 1
ATOM 938 N N . LEU A 1 113 ? 2.983 -5.778 13.924 1.00 89.44 113 LEU A N 1
ATOM 939 C CA . LEU A 1 113 ? 3.167 -6.755 12.855 1.00 89.44 113 LEU A CA 1
ATOM 940 C C . LEU A 1 113 ? 2.074 -7.824 12.954 1.00 89.44 113 LEU A C 1
ATOM 942 O O . LEU A 1 113 ? 2.243 -8.849 13.612 1.00 89.44 113 LEU A O 1
ATOM 946 N N . CYS A 1 114 ? 0.930 -7.558 12.327 1.00 82.88 114 CYS A N 1
ATOM 947 C CA . CYS A 1 114 ? -0.221 -8.454 12.336 1.00 82.88 114 CYS A CA 1
ATOM 948 C C . CYS A 1 114 ? -0.998 -8.404 11.015 1.00 82.88 114 CYS A C 1
ATOM 950 O O . CYS A 1 114 ? -0.869 -7.466 10.229 1.00 82.88 114 CYS A O 1
ATOM 952 N N . ASP A 1 115 ? -1.830 -9.419 10.787 1.00 83.19 115 ASP A N 1
ATOM 953 C CA . ASP A 1 115 ? -2.902 -9.330 9.801 1.00 83.19 115 ASP A CA 1
ATOM 954 C C . ASP A 1 115 ? -3.967 -8.361 10.333 1.00 83.19 115 ASP A C 1
ATOM 956 O O . ASP A 1 115 ? -4.560 -8.611 11.384 1.00 83.19 115 ASP A O 1
ATOM 960 N N . TYR A 1 116 ? -4.235 -7.270 9.610 1.00 82.50 116 TYR A N 1
ATOM 961 C CA . TYR A 1 116 ? -5.197 -6.248 10.039 1.00 82.50 116 TYR A CA 1
ATOM 962 C C . TYR A 1 116 ? -6.621 -6.804 10.224 1.00 82.50 116 TYR A C 1
ATOM 964 O O . TYR A 1 116 ? -7.423 -6.242 10.970 1.00 82.50 116 TYR A O 1
ATOM 972 N N . ARG A 1 117 ? -6.951 -7.936 9.588 1.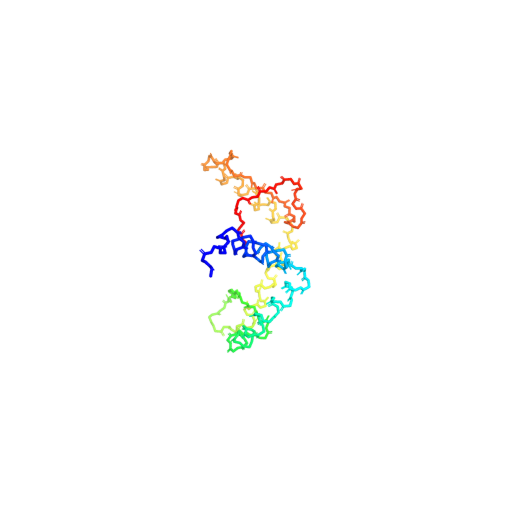00 83.56 117 ARG A N 1
ATOM 973 C CA . ARG A 1 117 ? -8.238 -8.634 9.764 1.00 83.56 117 ARG A CA 1
ATOM 974 C C . ARG A 1 117 ? -8.353 -9.306 11.134 1.00 83.56 117 ARG A C 1
ATOM 976 O O . ARG A 1 117 ? -9.449 -9.675 11.548 1.00 83.56 117 ARG A O 1
ATOM 983 N N . GLN A 1 118 ? -7.228 -9.472 11.824 1.00 83.69 118 GLN A N 1
ATOM 984 C CA . GLN A 1 118 ? -7.093 -10.110 13.130 1.00 83.69 118 GLN A CA 1
ATOM 985 C C . GLN A 1 118 ? -6.610 -9.120 14.201 1.00 83.69 118 GLN A C 1
ATOM 987 O O . GLN A 1 118 ? -5.954 -9.520 15.164 1.00 83.69 118 GLN A O 1
ATOM 992 N N . LEU A 1 119 ? -6.927 -7.828 14.053 1.00 83.25 119 LEU A N 1
ATOM 993 C CA . LEU A 1 119 ? -6.603 -6.828 15.071 1.00 83.25 119 LEU A CA 1
ATOM 994 C C . LEU A 1 119 ? -7.172 -7.226 16.447 1.00 83.25 119 LEU A C 1
ATOM 996 O O . LEU A 1 119 ? -8.283 -7.773 1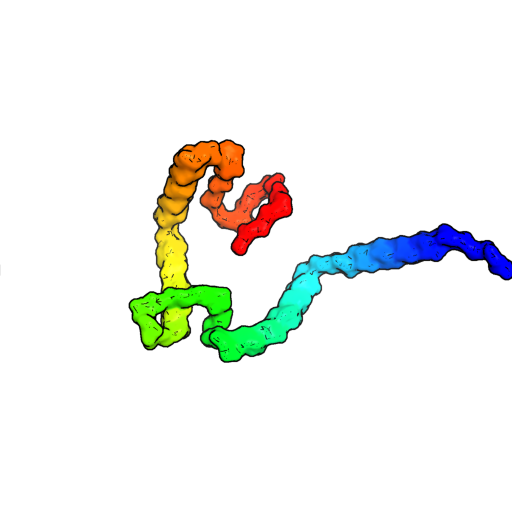6.521 1.00 83.25 119 LEU A O 1
ATOM 1000 N N . PRO A 1 120 ? -6.450 -6.941 17.549 1.00 81.81 120 PRO A N 1
ATOM 1001 C CA . PRO A 1 120 ? -6.935 -7.248 18.885 1.00 81.81 120 PRO A CA 1
ATOM 1002 C C . PRO A 1 120 ? -8.305 -6.610 19.127 1.00 81.81 120 PRO A C 1
ATOM 1004 O O . PRO A 1 120 ? -8.534 -5.426 18.866 1.00 81.81 120 PRO A O 1
ATOM 1007 N N . LYS A 1 121 ? -9.244 -7.403 19.639 1.00 79.44 121 LYS A N 1
ATOM 1008 C CA . LYS A 1 121 ? -10.587 -6.914 19.955 1.00 79.44 121 LYS A CA 1
ATOM 1009 C C . LYS A 1 121 ? -10.500 -5.955 21.144 1.00 79.44 121 LYS A C 1
ATOM 1011 O O . LYS A 1 121 ? -9.916 -6.303 22.163 1.00 79.44 121 LYS A O 1
ATOM 1016 N N . GLY A 1 122 ? -11.101 -4.772 21.020 1.00 80.50 122 GLY A N 1
ATOM 1017 C CA . GLY A 1 122 ? -11.147 -3.765 22.092 1.00 80.50 122 GLY A CA 1
ATOM 1018 C C . GLY A 1 122 ? -10.596 -2.396 21.699 1.00 80.50 122 GLY A C 1
ATOM 1019 O O . GLY A 1 122 ? -10.909 -1.413 22.363 1.00 80.50 122 GLY A O 1
ATOM 1020 N N . TYR A 1 123 ? -9.861 -2.303 20.590 1.00 75.81 123 TYR A N 1
ATOM 1021 C CA . TYR A 1 123 ? -9.426 -1.020 20.047 1.00 75.81 123 TYR A CA 1
ATOM 1022 C C . TYR A 1 123 ? -10.558 -0.359 19.252 1.00 75.81 123 TYR A C 1
ATOM 1024 O O . TYR A 1 123 ? -11.169 -0.973 18.375 1.00 75.81 123 TYR A O 1
ATOM 1032 N N . LYS A 1 124 ? -10.836 0.908 19.562 1.00 83.50 124 LYS A N 1
ATOM 1033 C CA . LYS A 1 124 ? -11.632 1.813 18.730 1.00 83.50 124 LYS A CA 1
ATOM 1034 C C . LYS A 1 124 ? -10.734 2.980 18.352 1.00 83.50 124 LYS A C 1
ATOM 1036 O O . LYS A 1 124 ? -10.059 3.527 19.216 1.00 83.50 124 LYS A O 1
ATOM 1041 N N . TYR A 1 125 ? -10.733 3.331 17.074 1.00 84.75 125 TYR A N 1
ATOM 1042 C CA . TYR A 1 125 ? -9.929 4.422 16.539 1.00 84.75 125 TYR A CA 1
ATOM 1043 C C . TYR A 1 125 ? -10.855 5.538 16.070 1.00 84.75 125 TYR A C 1
ATOM 1045 O O . TYR A 1 125 ? -11.878 5.261 15.443 1.00 84.75 125 TYR A O 1
ATOM 1053 N N . ASP A 1 126 ? -10.481 6.789 16.328 1.00 91.19 126 ASP A N 1
ATOM 1054 C CA . ASP A 1 126 ? -11.227 7.949 15.829 1.00 91.19 126 ASP A CA 1
ATOM 1055 C C . ASP A 1 126 ? -11.092 8.105 14.305 1.00 91.19 126 ASP A C 1
ATOM 1057 O O . ASP A 1 126 ? -11.974 8.659 13.649 1.00 91.19 126 ASP A O 1
ATOM 1061 N N . ARG A 1 127 ? -9.978 7.622 13.729 1.00 85.69 127 ARG A N 1
ATOM 1062 C CA . ARG A 1 127 ? -9.662 7.684 12.294 1.00 85.69 127 ARG A CA 1
ATOM 1063 C C . ARG A 1 127 ? -8.912 6.436 11.828 1.00 85.69 127 ARG A C 1
ATOM 1065 O O . ARG A 1 127 ? -8.067 5.917 12.550 1.00 85.69 127 ARG A O 1
ATOM 1072 N N . ILE A 1 128 ? -9.202 5.998 10.602 1.00 82.25 128 ILE A N 1
ATOM 1073 C CA . ILE A 1 128 ? -8.520 4.901 9.900 1.00 82.25 128 ILE A CA 1
ATOM 1074 C C . ILE A 1 128 ? -8.022 5.442 8.559 1.00 82.25 128 ILE A C 1
ATOM 1076 O O . ILE A 1 128 ? -8.755 6.156 7.876 1.00 82.25 128 ILE A O 1
ATOM 1080 N N . ILE A 1 129 ? -6.786 5.102 8.197 1.00 73.31 129 ILE A N 1
ATOM 1081 C CA . ILE A 1 129 ? -6.160 5.442 6.914 1.00 73.31 129 ILE A CA 1
ATOM 1082 C C . ILE A 1 129 ? -5.633 4.128 6.321 1.00 73.31 129 ILE A C 1
ATOM 1084 O O . ILE A 1 129 ? -4.996 3.363 7.045 1.00 73.31 129 ILE A O 1
ATOM 1088 N N . SER A 1 130 ? -5.938 3.856 5.048 1.00 70.94 130 SER A N 1
ATOM 1089 C CA . SER A 1 130 ? -5.524 2.656 4.304 1.00 70.94 130 SER A CA 1
ATOM 1090 C C . SER A 1 130 ? -4.944 3.020 2.949 1.00 70.94 130 SER A C 1
ATOM 1092 O O . SER A 1 130 ? -5.351 4.067 2.402 1.00 70.94 130 SER A O 1
#

pLDDT: mean 79.08, std 13.11, range [42.09, 97.31]

Organism: NCBI:txid2727405

InterPro domains:
  IPR026669 Arsenite methyltransferase-like [PTHR43675] (11-87)
  IPR029063 S-adenosyl-L-methionine-dependent methyltransferase superfamily [G3DSA:3.40.50.150] (18-89)
  IPR029063 S-adenosyl-L-methionine-dependent methyltransferase superfamily [G3DSA:3.40.50.150] (90-130)
  IPR029063 S-adenosyl-L-methionine-dependent methyltransferase superfamily [SSF53335] (13-130)

Foldseek 3Di:
DPPPDPVVVVVVVVVVVVVVVVVPPCPPVNVVVVVCVVCVVVQVVLPVPDDPVSDPDDFQDPDPPDDRVVRNVVVVVVVVVCVVPPVVLVVVQVVVCVVCVVVVNNVPDDDDPDDPVCPDPPDDDPDDDD

Secondary structure (DSSP, 8-state):
-----HHHHHHHHHHHHHHHHHS----HHHHHHHHHHHHHHHHHHHHTTS-TT---S----SSTT--HHHHHHHHHHHHHHHHH-HHHHHHHHHHHHHHHHHTT-TTT-----S-GGGPPTT---S----

Radius of gyration: 25.63 Å; chains: 1; bounding box: 76×42×48 Å

Sequence (130 aa):
GWWTPLLYTSILASVKYSLKHILRQNTLTQARQNISEHYDLSNELFSLFLDETMTYSCAIFQTPDEDFKKAQLRKIHTLIDKIHRHHSLREQLQYAEQKVKEAGLQDQIQLLLCDYRQLPKGYKYDRIIS